Protein AF-A0A438VDU1-F1 (afdb_monomer_lite)

pLDDT: mean 84.78, std 5.25, range [57.66, 91.12]

Foldseek 3Di:
DDPPDDDDDDDDPVNVLLVQQLVQQLDPNAAACVSFDPVLLVVCVVVVQWDDDPNHTYGPDNVCSNVSSVVRD

Secondary structure (DSSP, 8-state):
--TT--------HHHHHHHHHHHHHTSTT-EEGGGS-HHHHHHHHHTTSEEEETTEEEES-TTSHHHHHHHH-

Sequence (73 aa):
KDPLKRQVETLNKQDKRLEKLFLGLRCVLGVELSFLDENKVKFLIEENKAFIKNNRLIASDFFMADEMALWLL

Organism: Helicobacter pylori (NCBI:txid210)

Radius of gyration: 14.39 Å; chains: 1; bounding box: 29×24×44 Å

Structure (mmCIF, N/CA/C/O backbone):
data_AF-A0A438VDU1-F1
#
_entry.id   AF-A0A438VDU1-F1
#
loop_
_atom_site.group_PDB
_atom_site.id
_atom_site.type_symbol
_atom_site.label_atom_id
_atom_site.label_alt_id
_atom_site.label_comp_id
_atom_site.label_asym_id
_atom_site.label_entity_id
_atom_site.label_seq_id
_atom_site.pdbx_PDB_ins_code
_atom_site.Cartn_x
_atom_site.Cartn_y
_atom_site.Cartn_z
_atom_site.occupancy
_atom_site.B_iso_or_equiv
_atom_site.auth_seq_id
_atom_site.auth_comp_id
_atom_site.auth_asym_id
_atom_site.auth_atom_id
_atom_site.pdbx_PDB_model_num
ATOM 1 N N . LYS A 1 1 ? 10.915 14.453 -30.979 1.00 57.66 1 LYS A N 1
ATOM 2 C CA . LYS A 1 1 ? 10.854 13.410 -29.924 1.00 57.66 1 LYS A CA 1
ATOM 3 C C . LYS A 1 1 ? 10.212 12.199 -30.585 1.00 57.66 1 LYS A C 1
ATOM 5 O O . LYS A 1 1 ? 9.094 12.345 -31.053 1.00 57.66 1 LYS A O 1
ATOM 10 N N . ASP A 1 2 ? 10.958 11.113 -30.778 1.00 74.75 2 ASP A N 1
ATOM 11 C CA . ASP A 1 2 ? 10.523 9.986 -31.614 1.00 74.75 2 ASP A CA 1
ATOM 12 C C . ASP A 1 2 ? 9.478 9.133 -30.865 1.00 74.75 2 ASP A C 1
ATOM 14 O O . ASP A 1 2 ? 9.804 8.605 -29.797 1.00 74.75 2 ASP A O 1
ATOM 18 N N . PRO A 1 3 ? 8.226 9.045 -31.344 1.00 77.81 3 PRO A N 1
ATOM 19 C CA . PRO A 1 3 ? 7.130 8.398 -30.619 1.00 77.81 3 PRO A CA 1
ATOM 20 C C . PRO A 1 3 ? 7.250 6.868 -30.567 1.00 77.81 3 PRO A C 1
ATOM 22 O O . PRO A 1 3 ? 6.549 6.233 -29.785 1.00 77.81 3 PRO A O 1
ATOM 25 N N . LEU A 1 4 ? 8.144 6.271 -31.365 1.00 84.69 4 LEU A N 1
ATOM 26 C CA . LEU A 1 4 ? 8.363 4.821 -31.430 1.00 84.69 4 LEU A CA 1
ATOM 27 C C . LEU A 1 4 ? 9.489 4.346 -30.499 1.00 84.69 4 LEU A C 1
ATOM 29 O O . LEU A 1 4 ? 9.739 3.145 -30.372 1.00 84.69 4 LEU A O 1
ATOM 33 N N . LYS A 1 5 ? 10.186 5.270 -29.829 1.00 81.62 5 LYS A N 1
ATOM 34 C CA . LYS A 1 5 ? 11.319 4.941 -28.965 1.00 81.62 5 LYS A CA 1
ATOM 35 C C . LYS A 1 5 ? 10.826 4.435 -27.605 1.00 81.62 5 LYS A C 1
ATOM 37 O O . LYS A 1 5 ? 10.399 5.217 -26.760 1.00 81.62 5 LYS A O 1
ATOM 42 N N . ARG A 1 6 ? 10.915 3.122 -27.382 1.00 75.25 6 ARG A N 1
ATOM 43 C CA . ARG A 1 6 ? 10.568 2.468 -26.110 1.00 75.25 6 ARG A CA 1
ATOM 44 C C . ARG A 1 6 ? 11.799 2.340 -25.214 1.00 75.25 6 ARG A C 1
ATOM 46 O O . ARG A 1 6 ? 12.831 1.845 -25.659 1.00 75.25 6 ARG A O 1
ATOM 53 N N . GLN A 1 7 ? 11.684 2.757 -23.956 1.00 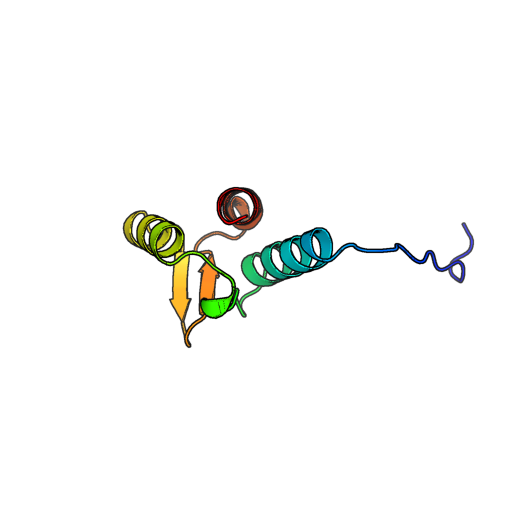78.94 7 GLN A N 1
ATOM 54 C CA . GLN A 1 7 ? 12.670 2.440 -22.921 1.00 78.94 7 GLN A CA 1
ATOM 55 C C . GLN A 1 7 ? 12.234 1.185 -22.163 1.00 78.94 7 GLN A C 1
ATOM 57 O O . GLN A 1 7 ? 11.040 0.944 -21.978 1.00 78.94 7 GLN A O 1
ATOM 62 N N . VAL A 1 8 ? 13.209 0.368 -21.773 1.00 77.94 8 VAL A N 1
ATOM 63 C CA . VAL A 1 8 ? 13.000 -0.823 -20.948 1.00 77.94 8 VAL A CA 1
ATOM 64 C C . VAL A 1 8 ? 13.711 -0.577 -19.627 1.00 77.94 8 VAL A C 1
ATOM 66 O O . VAL A 1 8 ? 14.937 -0.497 -19.595 1.00 77.94 8 VAL A O 1
ATOM 69 N N . GLU A 1 9 ? 12.942 -0.444 -18.551 1.00 74.06 9 GLU A N 1
ATOM 70 C CA . GLU A 1 9 ? 13.475 -0.339 -17.194 1.00 74.06 9 GLU A CA 1
ATOM 71 C C . GLU A 1 9 ? 13.552 -1.723 -16.549 1.00 74.06 9 GLU A C 1
ATOM 73 O O . GLU A 1 9 ? 12.619 -2.529 -16.619 1.00 74.06 9 GLU A O 1
ATOM 78 N N . THR A 1 10 ? 14.691 -2.018 -15.921 1.00 75.81 10 THR A N 1
ATOM 79 C CA . THR A 1 10 ? 14.879 -3.271 -15.184 1.00 75.81 10 THR A CA 1
ATOM 80 C C . THR A 1 10 ? 14.383 -3.074 -13.757 1.00 75.81 10 THR A C 1
ATOM 82 O O . THR A 1 10 ? 15.118 -2.595 -12.901 1.00 75.81 10 THR A O 1
ATOM 85 N N . LEU A 1 11 ? 13.120 -3.426 -13.508 1.00 74.56 11 LEU A N 1
ATOM 86 C CA . LEU A 1 11 ? 12.498 -3.317 -12.185 1.00 74.56 11 LEU A CA 1
ATOM 87 C C . LEU A 1 11 ? 12.906 -4.486 -11.279 1.00 74.56 11 LEU A C 1
ATOM 89 O O . LEU A 1 11 ? 12.681 -5.659 -11.621 1.00 74.56 11 LEU A O 1
ATOM 93 N N . ASN A 1 12 ? 13.432 -4.169 -10.095 1.00 80.62 12 ASN A N 1
ATOM 94 C CA . ASN A 1 12 ? 13.718 -5.150 -9.055 1.00 80.62 12 ASN A CA 1
ATOM 95 C C . ASN A 1 12 ? 12.418 -5.643 -8.392 1.00 80.62 12 ASN A C 1
ATOM 97 O O . ASN A 1 12 ? 11.326 -5.107 -8.593 1.00 80.62 12 ASN A O 1
ATOM 101 N N . LYS A 1 13 ? 12.500 -6.723 -7.600 1.00 80.50 13 LYS A N 1
ATOM 102 C CA . LYS A 1 13 ? 11.313 -7.300 -6.932 1.00 80.50 13 LYS A CA 1
ATOM 103 C C . LYS A 1 13 ? 10.613 -6.298 -6.003 1.00 80.50 13 LYS A C 1
ATOM 105 O O . LYS A 1 13 ? 9.390 -6.342 -5.899 1.00 80.50 13 LYS A O 1
ATOM 110 N N . GLN A 1 14 ? 11.379 -5.422 -5.352 1.00 80.88 14 GLN A N 1
ATOM 111 C CA . GLN A 1 14 ? 10.843 -4.369 -4.490 1.00 80.88 14 GLN A CA 1
ATOM 112 C C . GLN A 1 14 ? 10.115 -3.294 -5.300 1.00 80.88 14 GLN A C 1
ATOM 114 O O . GLN A 1 14 ? 8.975 -2.988 -4.969 1.00 80.88 14 GLN A O 1
ATOM 119 N N . ASP A 1 15 ? 10.688 -2.823 -6.411 1.00 82.75 15 ASP A N 1
ATOM 120 C CA . ASP A 1 15 ? 10.034 -1.835 -7.279 1.00 82.75 15 ASP A CA 1
ATOM 121 C C . ASP A 1 15 ? 8.718 -2.366 -7.846 1.00 82.75 15 ASP A C 1
ATOM 123 O O . ASP A 1 15 ? 7.701 -1.687 -7.808 1.00 82.75 15 ASP A O 1
ATOM 127 N N . LYS A 1 16 ? 8.679 -3.639 -8.261 1.00 82.81 16 LYS A N 1
ATOM 128 C CA . LYS A 1 16 ? 7.430 -4.280 -8.713 1.00 82.81 16 LYS A CA 1
ATOM 129 C C . LYS A 1 16 ? 6.372 -4.366 -7.613 1.00 82.81 16 LYS A C 1
ATOM 131 O O . LYS A 1 16 ? 5.179 -4.335 -7.913 1.00 82.81 16 LYS A O 1
ATOM 136 N N . ARG A 1 17 ? 6.784 -4.537 -6.352 1.00 84.62 17 ARG A N 1
ATOM 137 C CA . ARG A 1 17 ? 5.863 -4.553 -5.205 1.00 84.62 17 ARG A CA 1
ATOM 138 C C . ARG A 1 17 ? 5.320 -3.152 -4.949 1.00 84.62 17 ARG A C 1
ATOM 140 O O . ARG A 1 17 ? 4.109 -3.003 -4.818 1.00 84.62 17 ARG A O 1
ATOM 147 N N . LEU A 1 18 ? 6.203 -2.157 -4.939 1.00 85.12 18 LEU A N 1
ATOM 148 C CA . LEU A 1 18 ? 5.857 -0.749 -4.791 1.00 85.12 18 LEU A CA 1
ATOM 149 C C . LEU A 1 18 ? 4.877 -0.325 -5.889 1.00 85.12 18 LEU A C 1
ATOM 151 O O . LEU A 1 18 ? 3.800 0.178 -5.598 1.00 85.12 18 LEU A O 1
ATOM 155 N N . GLU A 1 19 ? 5.177 -0.635 -7.144 1.00 85.56 19 GLU A N 1
ATOM 156 C CA . GLU A 1 19 ? 4.341 -0.254 -8.279 1.00 85.56 19 GLU A CA 1
ATOM 157 C C . GLU A 1 19 ? 2.945 -0.884 -8.208 1.00 85.56 19 GLU A C 1
ATOM 159 O O . GLU A 1 19 ? 1.947 -0.198 -8.413 1.00 85.56 19 GLU A O 1
ATOM 164 N N . LYS A 1 20 ? 2.837 -2.159 -7.807 1.00 86.81 20 LYS A N 1
ATOM 165 C CA . LYS A 1 20 ? 1.535 -2.800 -7.549 1.00 86.81 20 LYS A CA 1
ATOM 166 C C . LYS A 1 20 ? 0.751 -2.119 -6.428 1.00 86.81 20 LYS A C 1
ATOM 168 O O . LYS A 1 20 ? -0.466 -1.991 -6.541 1.00 86.81 20 LYS A O 1
ATOM 173 N N . LEU A 1 21 ? 1.431 -1.712 -5.359 1.00 88.00 21 LEU A N 1
ATOM 174 C CA . LEU A 1 21 ? 0.826 -1.057 -4.204 1.00 88.00 21 LEU A CA 1
ATOM 175 C C . LEU A 1 21 ? 0.292 0.332 -4.580 1.00 88.00 21 LEU A C 1
ATOM 177 O O . LEU A 1 21 ? -0.881 0.619 -4.361 1.00 88.00 21 LEU A O 1
ATOM 181 N N . PHE A 1 22 ? 1.118 1.147 -5.237 1.00 88.25 22 PHE A N 1
ATOM 182 C CA . PHE A 1 22 ? 0.738 2.469 -5.731 1.00 88.25 22 PHE A CA 1
ATOM 183 C C . PHE A 1 22 ? -0.392 2.401 -6.762 1.00 88.25 22 PHE A C 1
ATOM 185 O O . PHE A 1 22 ? -1.351 3.166 -6.682 1.00 88.25 22 PHE A O 1
ATOM 192 N N . LEU A 1 23 ? -0.309 1.487 -7.734 1.00 87.31 23 LEU A N 1
ATOM 193 C CA . LEU A 1 23 ? -1.341 1.358 -8.762 1.00 87.31 23 LEU A CA 1
ATOM 194 C C . LEU A 1 23 ? -2.659 0.845 -8.170 1.00 87.31 23 LEU A C 1
ATOM 196 O O . LEU A 1 23 ? -3.729 1.313 -8.551 1.00 87.31 23 LEU A O 1
ATOM 200 N N . GLY A 1 24 ? -2.585 -0.105 -7.234 1.00 87.75 24 GLY A N 1
ATOM 201 C CA . GLY A 1 24 ? -3.763 -0.675 -6.593 1.00 87.75 24 GLY A CA 1
ATOM 202 C C . GLY A 1 24 ? -4.458 0.305 -5.649 1.00 87.75 24 GLY A C 1
ATOM 203 O O . GLY A 1 24 ? -5.679 0.406 -5.702 1.00 87.75 24 GLY A O 1
ATOM 204 N N . LEU A 1 25 ? -3.714 1.070 -4.839 1.00 86.94 25 LEU A N 1
ATOM 205 C CA . LEU A 1 25 ? -4.295 2.060 -3.920 1.00 86.94 25 LEU A CA 1
ATOM 206 C C . LEU A 1 25 ? -4.905 3.256 -4.656 1.00 86.94 25 LEU A C 1
ATO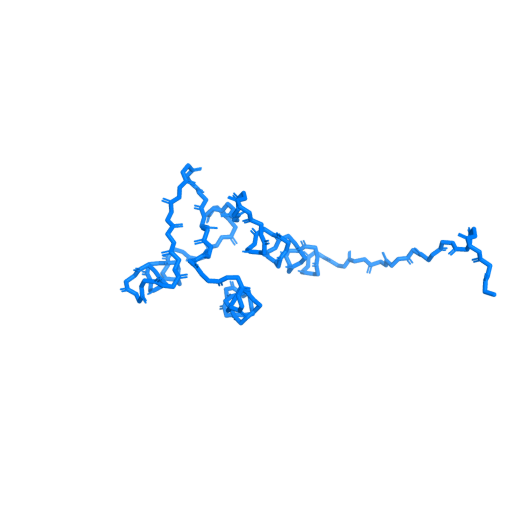M 208 O O . LEU A 1 25 ? -5.926 3.770 -4.215 1.00 86.94 25 LEU A O 1
ATOM 212 N N . ARG A 1 26 ? -4.343 3.659 -5.804 1.00 87.25 26 ARG A N 1
ATOM 213 C CA . ARG A 1 26 ? -4.934 4.694 -6.674 1.00 87.25 26 ARG A CA 1
ATOM 214 C C . ARG A 1 26 ? -6.109 4.193 -7.525 1.00 87.25 26 ARG A C 1
ATOM 216 O O . ARG A 1 26 ? -6.628 4.938 -8.353 1.00 87.25 26 ARG A O 1
ATOM 223 N N . CYS A 1 27 ? -6.525 2.937 -7.364 1.00 84.19 27 CYS A N 1
ATOM 224 C CA . CYS A 1 27 ? -7.585 2.325 -8.153 1.00 84.19 27 CYS A CA 1
ATOM 225 C C . CYS A 1 27 ? -8.737 1.831 -7.270 1.00 84.19 27 CYS A C 1
ATOM 227 O O . CYS A 1 27 ? -8.544 1.372 -6.148 1.00 84.19 27 CYS A O 1
ATOM 229 N N . VAL A 1 28 ? -9.951 1.818 -7.828 1.00 80.25 28 VAL A N 1
ATOM 230 C CA . VAL A 1 28 ? -11.154 1.254 -7.182 1.00 80.25 28 VAL A CA 1
ATOM 231 C C . VAL A 1 28 ? -11.019 -0.241 -6.852 1.00 80.25 28 VAL A C 1
ATOM 233 O O . VAL A 1 28 ? -11.749 -0.771 -6.019 1.00 80.25 28 VAL A O 1
ATOM 236 N N . LEU A 1 29 ? -10.092 -0.934 -7.518 1.00 82.75 29 LEU A N 1
ATOM 237 C CA . LEU A 1 29 ? -9.800 -2.346 -7.286 1.00 82.75 29 LEU A CA 1
ATOM 238 C C . LEU A 1 29 ? -9.060 -2.596 -5.966 1.00 82.75 29 LEU A C 1
ATOM 240 O O . LEU A 1 2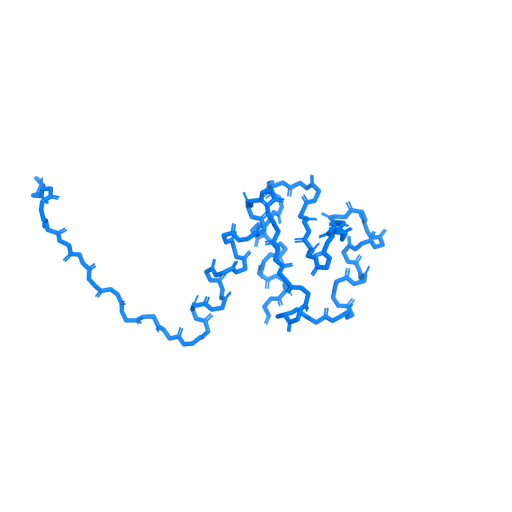9 ? -9.172 -3.711 -5.457 1.00 82.75 29 LEU A O 1
ATOM 244 N N . GLY A 1 30 ? -8.323 -1.615 -5.435 1.00 86.88 30 GLY A N 1
ATOM 245 C CA . GLY A 1 30 ? -7.525 -1.761 -4.220 1.00 86.88 30 GLY A CA 1
ATOM 246 C C . GLY A 1 30 ? -6.325 -2.703 -4.352 1.00 86.88 30 GLY A C 1
ATOM 247 O O . GLY A 1 30 ? -5.991 -3.201 -5.432 1.00 86.88 30 GLY A O 1
ATOM 248 N N . VAL A 1 31 ? -5.685 -2.974 -3.214 1.00 89.06 31 VAL A N 1
ATOM 249 C CA . VAL A 1 31 ? -4.525 -3.868 -3.083 1.00 89.06 31 VAL A CA 1
ATOM 250 C C . VAL A 1 31 ? -4.901 -5.101 -2.283 1.00 89.06 31 VAL A C 1
ATOM 252 O O . VAL A 1 31 ? -5.614 -5.026 -1.290 1.00 89.06 31 VAL A O 1
ATOM 255 N N . GLU A 1 32 ? -4.430 -6.263 -2.713 1.00 88.94 32 GLU A N 1
ATOM 256 C CA . GLU A 1 32 ? -4.716 -7.523 -2.037 1.00 88.94 32 GLU A CA 1
ATOM 257 C C . GLU A 1 32 ? -4.015 -7.605 -0.672 1.00 88.94 32 GLU A C 1
ATOM 259 O O . GLU A 1 32 ? -2.811 -7.367 -0.556 1.00 88.94 32 GLU A O 1
ATOM 264 N N . LEU A 1 33 ? -4.787 -7.965 0.360 1.00 85.25 33 LEU A N 1
ATOM 265 C CA . LEU A 1 33 ? -4.334 -8.028 1.757 1.00 85.25 33 LEU A CA 1
ATOM 266 C C . LEU A 1 33 ? -3.152 -8.975 1.962 1.00 85.25 33 LEU A C 1
ATOM 268 O O . LEU A 1 33 ? -2.328 -8.742 2.833 1.00 85.25 33 LEU A O 1
ATOM 272 N N . SER A 1 34 ? -3.031 -10.009 1.132 1.00 83.69 34 SER A N 1
ATOM 273 C CA . SER A 1 34 ? -1.937 -10.980 1.185 1.00 83.69 34 SER A CA 1
ATOM 274 C C . SER A 1 34 ? -0.554 -10.367 0.931 1.00 83.69 34 SER A C 1
ATOM 276 O O . SER A 1 34 ? 0.451 -10.964 1.306 1.00 83.69 34 SER A O 1
ATOM 278 N N . PHE A 1 35 ? -0.482 -9.185 0.309 1.00 80.19 35 PHE A N 1
ATOM 279 C CA . PHE A 1 35 ? 0.774 -8.455 0.092 1.00 80.19 35 PHE A CA 1
ATOM 280 C C . PHE A 1 35 ? 1.085 -7.431 1.190 1.00 80.19 35 PHE A C 1
ATOM 282 O O . PHE A 1 35 ? 2.115 -6.755 1.101 1.00 80.19 35 PHE A O 1
ATOM 289 N N . LEU A 1 36 ? 0.206 -7.284 2.181 1.00 84.00 36 LEU A N 1
ATOM 290 C CA . LEU A 1 36 ? 0.218 -6.216 3.172 1.00 84.00 36 LEU A CA 1
ATOM 291 C C . LEU A 1 36 ? 0.352 -6.785 4.586 1.00 84.00 36 LEU A C 1
ATOM 293 O O . LEU A 1 36 ? -0.159 -7.859 4.893 1.00 84.00 36 LEU A O 1
ATOM 297 N N . ASP A 1 37 ? 0.997 -6.025 5.464 1.00 86.56 37 ASP A N 1
ATOM 298 C CA . ASP A 1 37 ? 1.067 -6.352 6.884 1.00 86.56 37 ASP A CA 1
ATOM 299 C C . ASP A 1 37 ? -0.276 -6.099 7.574 1.00 86.56 37 ASP A C 1
ATOM 301 O O . ASP A 1 37 ? -0.789 -4.978 7.590 1.00 86.56 37 ASP A O 1
ATOM 305 N N . GLU A 1 38 ? -0.828 -7.132 8.211 1.00 85.56 38 GLU A N 1
ATOM 306 C CA . GLU A 1 38 ? -2.147 -7.065 8.850 1.00 85.56 38 GLU A CA 1
ATOM 307 C C . GLU A 1 38 ? -2.253 -5.975 9.929 1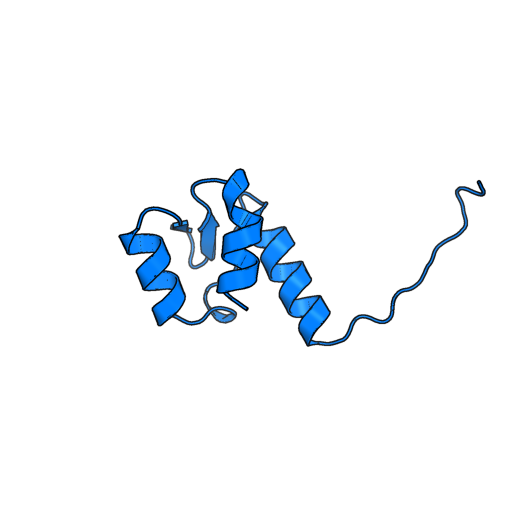.00 85.56 38 GLU A C 1
ATOM 309 O O . GLU A 1 38 ? -3.299 -5.342 10.064 1.00 85.56 38 GLU A O 1
ATOM 314 N N . ASN A 1 39 ? -1.170 -5.718 10.670 1.00 87.06 39 ASN A N 1
ATOM 315 C CA . ASN A 1 39 ? -1.141 -4.715 11.736 1.00 87.06 39 ASN A CA 1
ATOM 316 C C . ASN A 1 39 ? -1.260 -3.302 11.163 1.00 87.06 39 ASN A C 1
ATOM 318 O O . ASN A 1 39 ? -2.028 -2.483 11.662 1.00 87.06 39 ASN A O 1
ATOM 322 N N . LYS A 1 40 ? -0.535 -3.043 10.069 1.00 88.12 40 LYS A N 1
ATOM 323 C CA . L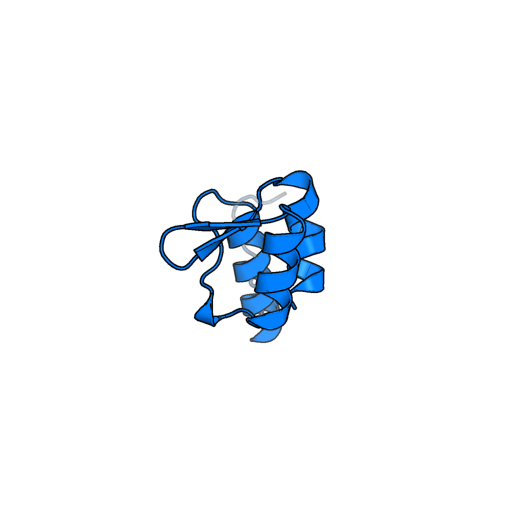YS A 1 40 ? -0.582 -1.766 9.361 1.00 88.12 40 LYS A CA 1
ATOM 324 C C . LYS A 1 40 ? -1.970 -1.531 8.763 1.00 88.12 40 LYS A C 1
ATOM 326 O O . LYS A 1 40 ? -2.545 -0.454 8.891 1.00 88.12 40 LYS A O 1
ATOM 331 N N . VAL A 1 41 ? -2.541 -2.567 8.156 1.00 87.69 41 VAL A N 1
ATOM 332 C CA . VAL A 1 41 ? -3.886 -2.502 7.581 1.00 87.69 41 VAL A CA 1
ATOM 333 C C . VAL A 1 41 ? -4.948 -2.206 8.641 1.00 87.69 41 VAL A C 1
ATOM 335 O O . VAL A 1 41 ? -5.790 -1.342 8.412 1.00 87.69 41 VAL A O 1
ATOM 338 N N . LYS A 1 42 ? -4.905 -2.881 9.797 1.00 88.62 42 LYS A N 1
ATOM 339 C CA . LYS A 1 42 ? -5.841 -2.632 10.906 1.00 88.62 42 LYS A CA 1
ATOM 340 C C . LYS A 1 42 ? -5.806 -1.169 11.348 1.00 88.62 42 LYS A C 1
ATOM 342 O O . LYS A 1 42 ? -6.861 -0.546 11.400 1.00 88.62 42 LYS A O 1
ATOM 347 N N . PHE A 1 43 ? -4.612 -0.601 11.519 1.00 90.31 43 PHE A N 1
ATOM 348 C CA . PHE A 1 43 ? -4.441 0.810 11.874 1.00 90.31 43 PHE A CA 1
ATOM 349 C C . PHE A 1 43 ? -5.099 1.763 10.859 1.00 90.31 43 PHE A C 1
ATOM 351 O O . PHE A 1 43 ? -5.823 2.678 11.240 1.00 90.31 43 PHE A O 1
ATOM 358 N N . LEU A 1 44 ? -4.916 1.521 9.555 1.00 87.88 44 LEU A N 1
ATOM 359 C CA . LEU A 1 44 ? -5.527 2.346 8.501 1.00 87.88 44 LEU A CA 1
ATOM 360 C C . LEU A 1 44 ? -7.060 2.259 8.479 1.00 87.88 44 LEU A C 1
ATOM 362 O O . LEU A 1 44 ? -7.720 3.220 8.082 1.00 87.88 44 LEU A O 1
ATOM 366 N N . ILE A 1 45 ? -7.621 1.113 8.869 1.00 89.50 45 ILE A N 1
ATOM 367 C CA . ILE A 1 45 ? -9.072 0.910 8.951 1.00 89.50 45 ILE A CA 1
ATOM 368 C C . ILE A 1 45 ? -9.639 1.591 10.196 1.00 89.50 45 ILE A C 1
ATOM 370 O O . ILE A 1 45 ? -10.672 2.249 10.100 1.00 89.50 45 ILE A O 1
ATOM 374 N N . GLU A 1 46 ? -8.959 1.480 11.340 1.00 91.12 46 GLU A N 1
ATOM 375 C CA . GLU A 1 46 ? -9.338 2.183 12.572 1.00 91.12 46 GLU A CA 1
ATOM 376 C C . GLU A 1 46 ? -9.357 3.705 12.361 1.00 91.12 46 GLU A C 1
ATOM 378 O O . GLU A 1 46 ? -10.337 4.370 12.694 1.00 91.12 46 GLU A O 1
ATOM 383 N N . GLU A 1 47 ? -8.342 4.241 11.681 1.00 89.12 47 GLU A N 1
ATOM 384 C CA . GLU A 1 47 ? -8.239 5.659 11.306 1.00 89.12 47 GLU A CA 1
ATOM 385 C C . GLU A 1 47 ? -9.192 6.075 10.160 1.00 89.12 47 GLU A C 1
ATOM 387 O O . GLU A 1 47 ? -9.149 7.217 9.698 1.00 89.12 47 GLU A O 1
ATOM 392 N N . ASN A 1 48 ? -10.046 5.171 9.656 1.00 87.81 48 ASN A N 1
ATOM 393 C CA . ASN A 1 48 ? -10.954 5.390 8.516 1.00 87.81 48 ASN A CA 1
ATOM 394 C C . ASN A 1 48 ? -10.262 5.829 7.203 1.00 87.81 48 ASN A C 1
ATOM 396 O O . ASN A 1 48 ? -10.908 6.305 6.264 1.00 87.81 48 ASN A O 1
ATOM 400 N N . LYS A 1 49 ? -8.944 5.632 7.090 1.00 88.19 49 LYS A N 1
ATOM 401 C CA . LYS A 1 49 ? -8.148 5.969 5.896 1.00 88.19 49 LYS A CA 1
ATOM 402 C C . LYS A 1 49 ? -8.336 4.966 4.765 1.00 88.19 49 LYS A C 1
ATOM 404 O O . LYS A 1 49 ? -8.181 5.315 3.595 1.00 88.19 49 LYS A O 1
ATOM 409 N N . ALA A 1 50 ? -8.662 3.726 5.107 1.00 89.44 50 ALA A N 1
ATOM 410 C CA . ALA A 1 50 ? -8.908 2.655 4.157 1.00 89.44 50 ALA A CA 1
ATOM 411 C C . ALA A 1 50 ? -10.065 1.768 4.609 1.00 89.44 50 ALA A C 1
ATOM 413 O O . ALA A 1 50 ? -10.375 1.676 5.793 1.00 89.44 50 ALA A O 1
ATOM 414 N N . PHE A 1 51 ? -10.646 1.038 3.666 1.00 89.75 51 PHE A N 1
ATOM 415 C CA . PHE A 1 51 ? -11.638 0.012 3.947 1.00 89.75 51 PHE A CA 1
ATOM 416 C C . PHE A 1 51 ? -11.314 -1.271 3.188 1.00 89.75 51 PHE A C 1
ATOM 418 O O . PHE A 1 51 ? -10.712 -1.256 2.114 1.00 89.75 51 PHE A O 1
ATOM 425 N N . ILE A 1 52 ? -11.719 -2.408 3.753 1.00 89.19 52 ILE A N 1
ATOM 426 C CA . ILE A 1 52 ? -11.560 -3.704 3.096 1.00 89.19 52 ILE A CA 1
ATOM 427 C C . ILE A 1 52 ? -12.823 -4.030 2.307 1.00 89.19 52 ILE A C 1
ATOM 429 O O . ILE A 1 52 ? -13.926 -4.042 2.849 1.00 89.19 52 ILE A O 1
ATOM 433 N N . LYS A 1 53 ? -12.655 -4.374 1.030 1.00 88.12 53 LYS A N 1
ATOM 434 C CA . LYS A 1 53 ? -13.721 -4.898 0.173 1.00 88.12 53 LYS A CA 1
ATOM 435 C C . LYS A 1 53 ? -13.189 -6.076 -0.632 1.00 88.12 53 LYS A C 1
ATOM 437 O O . LYS A 1 53 ? -12.153 -5.961 -1.274 1.00 88.12 53 LYS A O 1
ATOM 442 N N . ASN A 1 54 ? -13.887 -7.213 -0.610 1.00 86.56 54 ASN A N 1
ATOM 443 C CA . ASN A 1 54 ? -13.481 -8.434 -1.326 1.00 86.56 54 ASN A CA 1
ATOM 444 C C . ASN A 1 54 ? -12.020 -8.849 -1.070 1.00 86.56 54 ASN A C 1
ATOM 446 O O . ASN A 1 54 ? -11.287 -9.168 -2.003 1.00 86.56 54 ASN A O 1
ATOM 450 N N . ASN A 1 55 ? -11.590 -8.827 0.195 1.00 87.62 55 ASN A N 1
ATOM 451 C CA . ASN A 1 55 ? -10.222 -9.177 0.594 1.00 87.62 55 ASN A CA 1
ATOM 452 C C . ASN A 1 55 ? -9.128 -8.244 0.029 1.00 87.62 55 ASN A C 1
ATOM 454 O O . ASN A 1 55 ? -7.956 -8.618 -0.086 1.00 87.62 55 ASN A O 1
ATOM 458 N N . ARG A 1 56 ? -9.515 -7.015 -0.325 1.00 88.94 56 ARG A N 1
ATOM 459 C CA . ARG A 1 56 ? -8.623 -5.971 -0.820 1.00 88.94 56 ARG A CA 1
ATOM 460 C C . ARG A 1 56 ? -8.778 -4.699 -0.013 1.00 88.94 56 ARG A C 1
ATOM 462 O O . ARG A 1 56 ? -9.893 -4.312 0.323 1.00 88.94 56 ARG A O 1
ATOM 469 N N . LEU A 1 57 ? -7.655 -4.059 0.272 1.00 89.00 57 LEU A N 1
ATOM 470 C CA . LEU A 1 57 ? -7.580 -2.750 0.885 1.00 89.00 57 LEU A CA 1
ATOM 471 C C . LEU A 1 57 ? -7.819 -1.681 -0.180 1.00 89.00 57 LEU A C 1
ATOM 473 O O . LEU A 1 57 ? -7.060 -1.581 -1.145 1.00 89.00 57 LEU A O 1
ATOM 477 N N . ILE A 1 58 ? -8.862 -0.887 0.001 1.00 89.06 58 ILE A N 1
ATOM 478 C CA . ILE A 1 58 ? -9.183 0.255 -0.848 1.00 89.06 58 ILE A CA 1
ATOM 479 C C . ILE A 1 58 ? -8.965 1.515 -0.016 1.00 89.06 58 ILE A C 1
ATOM 481 O O . ILE A 1 58 ? -9.419 1.593 1.125 1.00 89.06 58 ILE A O 1
ATOM 485 N N . ALA A 1 59 ? -8.249 2.488 -0.577 1.00 89.62 59 ALA A N 1
ATOM 486 C CA . ALA A 1 59 ? -8.086 3.787 0.059 1.00 89.62 59 ALA A CA 1
ATOM 487 C C . ALA A 1 59 ? -9.426 4.534 0.055 1.00 89.62 59 ALA A C 1
ATOM 489 O O . ALA A 1 59 ? -10.103 4.595 -0.972 1.00 89.62 59 ALA A O 1
ATOM 490 N N . SER A 1 60 ? -9.803 5.104 1.199 1.00 87.62 60 SER A N 1
ATOM 491 C CA . SER A 1 60 ? -10.975 5.981 1.296 1.00 87.62 60 SER A CA 1
ATOM 492 C C . SER A 1 60 ? -10.752 7.275 0.516 1.00 87.62 60 SER A C 1
ATOM 494 O O . SER A 1 60 ? -11.684 7.803 -0.084 1.00 87.62 60 SER A O 1
ATOM 496 N N . ASP A 1 61 ? -9.506 7.756 0.507 1.00 87.38 61 ASP A N 1
ATOM 497 C CA . ASP A 1 61 ? -9.104 8.980 -0.168 1.00 87.38 61 ASP A CA 1
ATOM 498 C C . ASP A 1 61 ? -7.891 8.729 -1.075 1.00 87.38 61 ASP A C 1
ATOM 500 O O . ASP A 1 61 ? -6.806 8.358 -0.618 1.00 87.38 61 ASP A O 1
ATOM 504 N N . PHE A 1 62 ? -8.077 8.919 -2.384 1.00 85.50 62 PHE A N 1
ATOM 505 C CA . PHE A 1 62 ? -7.019 8.701 -3.372 1.00 85.50 62 PHE A CA 1
ATOM 506 C C . PHE A 1 62 ? -5.902 9.743 -3.292 1.00 85.50 62 PHE A C 1
ATOM 508 O O . PHE A 1 62 ? -4.802 9.468 -3.762 1.00 85.50 62 PHE A O 1
ATOM 515 N N . PHE A 1 63 ? -6.149 10.909 -2.687 1.00 85.31 63 PHE A N 1
ATOM 516 C CA . PHE A 1 63 ? -5.114 11.917 -2.477 1.00 85.31 63 PHE A CA 1
ATOM 517 C C . PHE A 1 63 ? -4.045 11.415 -1.497 1.00 85.31 63 PHE A C 1
ATOM 519 O O . PHE A 1 63 ? -2.865 11.700 -1.673 1.00 85.31 63 PHE A O 1
ATOM 526 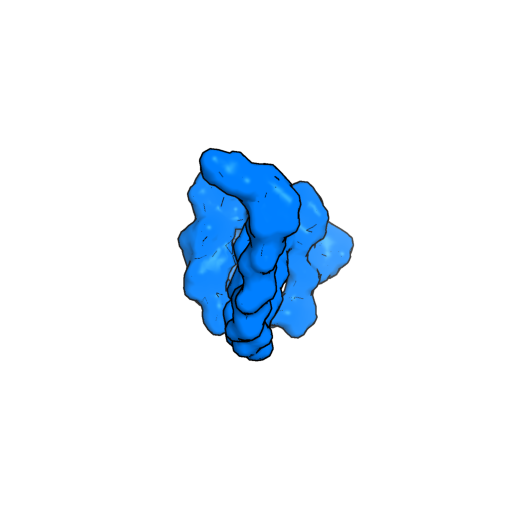N N . MET A 1 64 ? -4.446 10.607 -0.507 1.00 84.19 64 MET A N 1
ATOM 527 C CA . MET A 1 64 ? -3.545 9.996 0.481 1.00 84.19 64 MET A CA 1
ATOM 528 C C . MET A 1 64 ? -3.005 8.622 0.059 1.00 84.19 64 MET A C 1
ATOM 530 O O . MET A 1 64 ? -2.179 8.046 0.767 1.00 84.19 64 MET A O 1
ATOM 534 N N . ALA A 1 65 ? -3.436 8.085 -1.088 1.00 87.00 65 ALA A N 1
ATOM 535 C CA . ALA A 1 65 ? -3.044 6.751 -1.546 1.00 87.00 65 ALA A CA 1
ATOM 536 C C . ALA A 1 65 ? -1.519 6.586 -1.663 1.00 87.00 65 ALA A C 1
ATOM 538 O O . ALA A 1 65 ? -0.986 5.526 -1.340 1.00 87.00 65 ALA A O 1
ATOM 539 N N . ASP A 1 66 ? -0.826 7.638 -2.095 1.00 86.75 66 ASP A N 1
ATOM 540 C CA . ASP A 1 66 ? 0.630 7.700 -2.207 1.00 86.75 66 ASP A CA 1
ATOM 541 C C . ASP A 1 66 ? 1.343 7.552 -0.855 1.00 86.75 66 ASP A C 1
ATOM 543 O O . ASP A 1 66 ? 2.222 6.704 -0.700 1.00 86.75 66 ASP A O 1
ATOM 547 N N . GLU A 1 67 ? 0.944 8.341 0.146 1.00 86.94 67 GLU A N 1
ATOM 548 C CA . GLU A 1 67 ? 1.524 8.270 1.492 1.00 86.94 67 GLU A CA 1
ATOM 549 C C . GLU A 1 67 ? 1.206 6.933 2.165 1.00 86.94 67 GLU A C 1
ATOM 551 O O . GLU A 1 67 ? 2.069 6.325 2.798 1.00 86.94 67 GLU A O 1
ATOM 556 N N . MET A 1 68 ? -0.012 6.422 1.964 1.00 86.38 68 MET A N 1
ATOM 557 C CA . MET A 1 68 ? -0.406 5.099 2.440 1.00 86.38 68 MET A CA 1
ATOM 558 C C . MET A 1 68 ? 0.439 3.996 1.798 1.00 86.38 68 MET A C 1
ATOM 560 O O . MET A 1 68 ? 0.856 3.074 2.494 1.00 86.38 68 MET A O 1
ATOM 564 N N . ALA A 1 69 ? 0.729 4.090 0.496 1.00 87.88 69 ALA A N 1
ATOM 565 C CA . ALA A 1 69 ? 1.600 3.143 -0.194 1.00 87.88 69 ALA A CA 1
ATOM 566 C C . ALA A 1 69 ? 3.020 3.160 0.389 1.00 87.88 69 ALA A C 1
ATOM 568 O O . ALA A 1 69 ? 3.588 2.104 0.654 1.00 87.88 69 ALA A O 1
ATOM 569 N N . LEU A 1 70 ? 3.580 4.346 0.642 1.00 87.31 70 LEU A N 1
ATOM 570 C CA . LEU A 1 70 ? 4.902 4.480 1.260 1.00 87.31 70 LEU A CA 1
ATOM 571 C C . LEU A 1 70 ? 4.935 3.918 2.683 1.00 87.31 70 LEU A C 1
ATOM 573 O O . LEU A 1 70 ? 5.910 3.279 3.067 1.00 87.31 70 LEU A O 1
ATOM 577 N N . TRP A 1 71 ? 3.869 4.123 3.453 1.00 86.94 71 TRP A N 1
ATOM 578 C CA . TRP A 1 71 ? 3.774 3.624 4.821 1.00 86.94 71 TRP A CA 1
ATOM 579 C C . TRP A 1 71 ? 3.579 2.101 4.891 1.00 86.94 71 TRP A C 1
ATOM 581 O O . TRP A 1 71 ? 4.058 1.448 5.820 1.00 86.94 71 TRP A O 1
ATOM 591 N N . LEU A 1 72 ? 2.892 1.521 3.904 1.00 83.31 72 LEU A N 1
ATOM 592 C CA . LEU A 1 72 ? 2.633 0.083 3.789 1.00 83.31 72 LEU A CA 1
ATOM 593 C C . LEU A 1 72 ? 3.821 -0.729 3.254 1.00 83.31 72 LEU A C 1
ATOM 595 O O . LEU A 1 72 ? 3.803 -1.952 3.402 1.00 83.31 72 LEU A O 1
ATOM 599 N N . LEU A 1 73 ? 4.825 -0.074 2.663 1.00 78.31 73 LEU A N 1
ATOM 600 C CA . LEU A 1 73 ? 6.081 -0.704 2.241 1.00 78.31 73 LEU A CA 1
ATOM 601 C C . LEU A 1 73 ? 6.843 -1.329 3.423 1.00 78.31 73 LEU A C 1
ATOM 603 O O . LEU A 1 73 ? 7.503 -2.364 3.182 1.00 78.31 73 LEU A O 1
#